Protein AF-A0A7U9QZF3-F1 (afdb_monomer_lite)

Secondary structure (DSSP, 8-state):
------TT--TTHHHHTSTTHHHHHHHHHHHHHHHHHTT--HHHHHHHHHHHTT--HHHHHHHHHH---GGG---------

Structure (mmCIF, N/CA/C/O backbone):
data_AF-A0A7U9QZF3-F1
#
_entry.id   AF-A0A7U9QZF3-F1
#
loop_
_atom_site.group_PDB
_atom_site.id
_atom_site.type_symbol
_atom_site.label_atom_id
_atom_site.label_alt_id
_atom_site.label_comp_id
_atom_site.label_asym_id
_atom_site.label_entity_id
_atom_site.label_seq_id
_atom_site.pdbx_PDB_ins_code
_atom_site.Cartn_x
_atom_site.Cartn_y
_atom_site.Cartn_z
_atom_site.occupancy
_atom_site.B_iso_or_equiv
_atom_site.auth_seq_id
_atom_site.auth_comp_id
_atom_site.auth_asym_id
_atom_site.auth_atom_id
_atom_site.pdbx_PDB_model_num
ATOM 1 N N . MET A 1 1 ? -7.286 10.189 -36.822 1.00 40.81 1 MET A N 1
ATOM 2 C CA . MET A 1 1 ? -6.777 9.191 -35.853 1.00 40.81 1 MET A CA 1
ATOM 3 C C . MET A 1 1 ? -6.606 9.846 -34.490 1.00 40.81 1 MET A C 1
ATOM 5 O O . MET A 1 1 ? -5.727 10.689 -34.334 1.00 40.81 1 MET A O 1
ATOM 9 N N . CYS A 1 2 ? -7.453 9.502 -33.519 1.00 45.38 2 CYS A N 1
ATOM 10 C CA . CYS A 1 2 ? -7.285 9.954 -32.139 1.00 45.38 2 CYS A CA 1
ATOM 11 C C . CYS A 1 2 ? -6.130 9.173 -31.510 1.00 45.38 2 CYS A C 1
ATOM 13 O O . CYS A 1 2 ? -6.176 7.951 -31.400 1.00 45.38 2 CYS A O 1
ATOM 15 N N . LYS A 1 3 ? -5.060 9.882 -31.160 1.00 60.59 3 LYS A N 1
ATOM 16 C CA . LYS A 1 3 ? -3.897 9.319 -30.475 1.00 60.59 3 LYS A CA 1
ATOM 17 C C . LYS A 1 3 ? -4.379 8.942 -29.075 1.00 60.59 3 LYS A C 1
ATOM 19 O O . LYS A 1 3 ? -4.744 9.840 -28.316 1.00 60.59 3 LYS A O 1
ATOM 24 N N . ASN A 1 4 ? -4.418 7.651 -28.746 1.00 56.56 4 ASN A N 1
ATOM 25 C CA . ASN A 1 4 ? -4.625 7.206 -27.369 1.00 56.56 4 ASN A CA 1
ATOM 26 C C . ASN A 1 4 ? -3.406 7.652 -26.558 1.00 56.56 4 ASN A C 1
ATOM 28 O O . ASN A 1 4 ? -2.415 6.938 -26.436 1.00 56.56 4 ASN A O 1
ATOM 32 N N . VAL A 1 5 ? -3.452 8.884 -26.055 1.00 52.22 5 VAL A N 1
ATOM 33 C CA . VAL A 1 5 ? -2.469 9.379 -25.103 1.00 52.22 5 VAL A CA 1
ATOM 34 C C . VAL A 1 5 ? -2.755 8.640 -23.806 1.00 52.22 5 VAL A C 1
ATOM 36 O O . VAL A 1 5 ? -3.701 8.973 -23.093 1.00 52.22 5 VAL A O 1
ATOM 39 N N . GLN A 1 6 ? -1.959 7.612 -23.516 1.00 59.12 6 GLN A N 1
ATOM 40 C CA . GLN A 1 6 ? -1.962 6.948 -22.216 1.00 59.12 6 GLN A CA 1
ATOM 41 C C . GLN A 1 6 ? -1.434 7.942 -21.171 1.00 59.12 6 GLN A C 1
ATOM 43 O O . GLN A 1 6 ? -0.252 7.960 -20.829 1.00 59.12 6 GLN A O 1
ATOM 48 N N . ARG A 1 7 ? -2.304 8.846 -20.704 1.00 49.12 7 ARG A N 1
ATOM 49 C CA . ARG A 1 7 ? -1.981 9.794 -19.634 1.00 49.12 7 ARG A CA 1
ATOM 50 C C . ARG A 1 7 ? -1.644 9.001 -18.371 1.00 49.12 7 ARG A C 1
ATOM 52 O O . ARG A 1 7 ? -2.491 8.280 -17.858 1.00 49.12 7 ARG A O 1
ATOM 59 N N . GLY A 1 8 ? -0.417 9.161 -17.876 1.00 57.34 8 GLY A N 1
ATOM 60 C CA . GLY A 1 8 ? 0.049 8.541 -16.630 1.00 57.34 8 GLY A CA 1
ATOM 61 C C . GLY A 1 8 ? 0.960 7.323 -16.797 1.00 57.34 8 GLY A C 1
ATOM 62 O O . GLY A 1 8 ? 1.434 6.810 -15.789 1.00 57.34 8 GLY A O 1
ATOM 63 N N . TYR A 1 9 ? 1.253 6.888 -18.026 1.00 53.69 9 TYR A N 1
ATOM 64 C CA . TYR A 1 9 ? 2.212 5.807 -18.264 1.00 53.69 9 TYR A CA 1
ATOM 65 C C . TYR A 1 9 ? 3.641 6.321 -18.026 1.00 53.69 9 TYR A C 1
ATOM 67 O O . TYR A 1 9 ? 4.107 7.193 -18.760 1.00 53.69 9 TYR A O 1
ATOM 75 N N . ALA A 1 10 ? 4.335 5.820 -16.999 1.00 59.53 10 ALA A N 1
ATOM 76 C CA . ALA A 1 10 ? 5.784 5.982 -16.910 1.00 59.53 10 ALA A CA 1
ATOM 77 C C . ALA A 1 10 ? 6.467 4.716 -17.440 1.00 59.53 10 ALA A C 1
ATOM 79 O O . ALA A 1 10 ? 5.985 3.616 -17.186 1.00 59.53 10 ALA A O 1
ATOM 80 N N . PRO A 1 11 ? 7.611 4.832 -18.129 1.00 57.59 11 PRO A N 1
ATOM 81 C CA . PRO A 1 11 ? 8.342 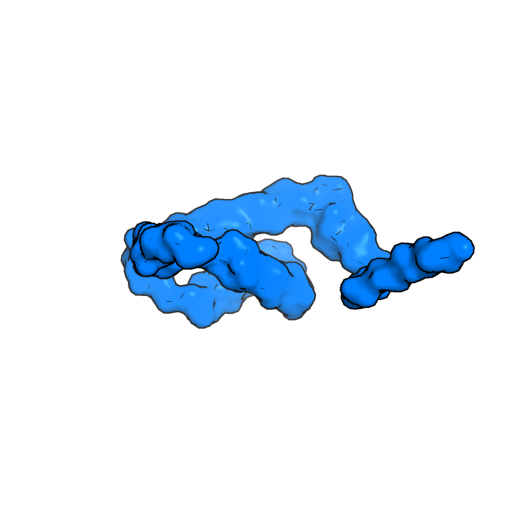3.673 -18.648 1.00 57.59 11 PRO A CA 1
ATOM 82 C C . PRO A 1 11 ? 8.788 2.692 -17.546 1.00 57.59 11 PRO A C 1
ATOM 84 O O . PRO A 1 11 ? 9.017 1.521 -17.826 1.00 57.59 11 PRO A O 1
ATOM 87 N N . GLY A 1 12 ? 8.854 3.140 -16.285 1.00 60.00 12 GLY A N 1
ATOM 88 C CA . GLY A 1 12 ? 9.119 2.287 -15.125 1.00 60.00 12 GLY A CA 1
ATOM 89 C C . GLY A 1 12 ? 7.933 1.423 -14.683 1.00 60.00 12 GLY A C 1
ATOM 90 O O . GLY A 1 12 ? 8.159 0.370 -14.098 1.00 60.00 12 GLY A O 1
ATOM 91 N N . ASP A 1 13 ? 6.685 1.790 -15.008 1.00 64.31 13 ASP A N 1
ATOM 92 C CA . ASP A 1 13 ? 5.496 1.030 -14.594 1.00 64.31 13 ASP A CA 1
ATOM 93 C C . ASP A 1 13 ? 5.520 -0.407 -15.145 1.00 64.31 13 ASP A C 1
ATOM 95 O O . ASP A 1 13 ? 5.045 -1.320 -14.488 1.00 64.31 13 ASP A O 1
ATOM 99 N N . GLN A 1 14 ? 6.128 -0.668 -16.305 1.00 64.12 14 GLN A N 1
ATOM 100 C CA . GLN A 1 14 ? 6.273 -2.047 -16.798 1.00 64.12 14 GLN A CA 1
ATOM 101 C C . GLN A 1 14 ? 7.229 -2.898 -15.955 1.00 64.12 14 GLN A C 1
ATOM 103 O O . GLN A 1 14 ? 7.023 -4.103 -15.847 1.00 64.12 14 GLN A O 1
ATOM 108 N N . ALA A 1 15 ? 8.245 -2.292 -15.339 1.00 64.12 15 ALA A N 1
ATOM 109 C CA . ALA A 1 15 ? 9.129 -2.986 -14.406 1.00 64.12 15 ALA A CA 1
ATOM 110 C C . ALA A 1 15 ? 8.459 -3.138 -13.029 1.00 64.12 15 ALA A C 1
ATOM 112 O O . ALA A 1 15 ? 8.534 -4.199 -12.412 1.00 64.12 15 ALA A O 1
ATOM 113 N N . GLU A 1 16 ? 7.742 -2.104 -12.577 1.00 65.38 16 GLU A N 1
ATOM 114 C CA . GLU A 1 16 ? 7.049 -2.094 -11.283 1.00 65.38 16 GLU A CA 1
ATOM 115 C C . GLU A 1 16 ? 5.760 -2.934 -11.277 1.00 65.38 16 GLU A C 1
ATOM 117 O O . GLU A 1 16 ? 5.356 -3.448 -10.240 1.00 65.38 16 GLU A O 1
ATOM 122 N N . PHE A 1 17 ? 5.104 -3.111 -12.418 1.00 67.06 17 PHE A N 1
ATOM 123 C CA . PHE A 1 17 ? 3.898 -3.928 -12.590 1.00 67.06 17 PHE A CA 1
ATOM 124 C C . PHE A 1 17 ? 4.146 -5.123 -13.524 1.00 67.06 17 PHE A C 1
ATOM 126 O O . PHE A 1 17 ? 3.203 -5.723 -14.040 1.00 67.06 17 PHE A O 1
ATOM 133 N N . GLY A 1 18 ? 5.416 -5.476 -13.736 1.00 69.69 18 GLY A N 1
ATOM 134 C CA . GLY A 1 18 ? 5.838 -6.620 -14.540 1.00 69.69 18 GLY A CA 1
ATOM 135 C C . GLY A 1 18 ? 5.509 -7.969 -13.895 1.00 69.69 18 GLY A C 1
ATOM 136 O O . GLY A 1 18 ? 5.037 -8.043 -12.758 1.00 69.69 18 GLY A O 1
ATOM 137 N N . GLY A 1 19 ? 5.782 -9.056 -14.624 1.00 67.69 19 GLY A N 1
ATOM 138 C CA . GLY A 1 19 ? 5.331 -10.419 -14.299 1.00 67.69 19 GLY A CA 1
ATOM 139 C C . GLY A 1 19 ? 5.571 -10.870 -12.851 1.00 67.69 19 GLY A C 1
ATOM 140 O O . GLY A 1 19 ? 4.651 -11.385 -12.220 1.00 67.69 19 GLY A O 1
ATOM 141 N N . ASP A 1 20 ? 6.755 -10.609 -12.291 1.00 75.00 20 ASP A N 1
ATOM 142 C CA . ASP A 1 20 ? 7.110 -10.970 -10.907 1.00 75.00 20 ASP A CA 1
ATOM 143 C C . ASP A 1 20 ? 6.574 -10.007 -9.837 1.00 75.00 20 ASP A C 1
ATOM 145 O O . ASP A 1 20 ? 6.451 -10.366 -8.660 1.00 75.00 20 ASP A O 1
ATOM 149 N N . ALA A 1 21 ? 6.234 -8.775 -10.215 1.00 76.75 21 ALA A N 1
ATOM 150 C CA . ALA A 1 21 ? 5.701 -7.775 -9.294 1.00 76.75 21 ALA A CA 1
ATOM 151 C C . ALA A 1 21 ? 4.189 -7.942 -9.077 1.00 76.75 21 ALA A C 1
ATOM 153 O O . ALA A 1 21 ? 3.698 -7.731 -7.968 1.00 76.75 21 ALA A O 1
ATOM 154 N N . VAL A 1 22 ? 3.451 -8.408 -10.091 1.00 80.94 22 VAL A N 1
ATOM 155 C CA . VAL A 1 22 ? 2.009 -8.707 -10.001 1.00 80.94 22 VAL A CA 1
ATOM 156 C C . VAL A 1 22 ? 1.651 -9.641 -8.829 1.00 80.94 22 VAL A C 1
ATOM 158 O O . VAL A 1 22 ? 0.762 -9.285 -8.046 1.00 80.94 22 VAL A O 1
ATOM 161 N N . PRO A 1 23 ? 2.294 -10.812 -8.633 1.00 85.25 23 PRO A N 1
ATOM 162 C CA . PRO A 1 23 ? 1.973 -11.683 -7.505 1.00 85.25 23 PRO A CA 1
ATOM 163 C C . PRO A 1 23 ? 2.332 -11.049 -6.153 1.00 85.25 23 PRO A C 1
ATOM 165 O O . PRO A 1 23 ? 1.599 -11.249 -5.181 1.00 85.25 23 PRO A O 1
ATOM 168 N N . LYS A 1 24 ? 3.399 -10.240 -6.078 1.00 85.50 24 LYS A N 1
ATOM 169 C CA . LYS A 1 24 ? 3.758 -9.487 -4.862 1.00 85.50 24 LYS A CA 1
ATOM 170 C C . LYS A 1 24 ? 2.699 -8.440 -4.526 1.00 85.50 24 LYS A C 1
ATOM 172 O O . LYS A 1 24 ? 2.242 -8.391 -3.390 1.00 85.50 24 LYS A O 1
ATOM 177 N N . LEU A 1 25 ? 2.240 -7.675 -5.518 1.00 84.12 25 LEU A N 1
ATOM 178 C CA . LEU A 1 25 ? 1.169 -6.688 -5.367 1.00 84.12 25 LEU A CA 1
ATOM 179 C C . LEU A 1 25 ? -0.148 -7.334 -4.928 1.00 84.12 25 LEU A C 1
ATOM 181 O O . LEU A 1 25 ? -0.818 -6.809 -4.042 1.00 84.12 25 LEU A O 1
ATOM 185 N N . ARG A 1 26 ? -0.504 -8.502 -5.482 1.00 85.75 26 ARG A N 1
ATOM 186 C CA . ARG A 1 26 ? -1.689 -9.260 -5.040 1.00 85.75 26 ARG A CA 1
ATOM 187 C C . ARG A 1 26 ? -1.575 -9.711 -3.584 1.00 85.75 26 ARG A C 1
ATOM 189 O O . ARG A 1 26 ? -2.525 -9.531 -2.826 1.00 85.75 26 ARG A O 1
ATOM 196 N N . ARG A 1 27 ? -0.422 -10.254 -3.175 1.00 88.88 27 ARG A N 1
ATOM 197 C CA . ARG A 1 27 ? -0.169 -10.635 -1.772 1.00 88.88 27 ARG A CA 1
ATOM 198 C C . ARG A 1 27 ? -0.200 -9.425 -0.841 1.00 88.88 27 ARG A C 1
ATOM 200 O O . ARG A 1 27 ? -0.785 -9.497 0.236 1.00 88.88 27 ARG A O 1
ATOM 207 N N . ALA A 1 28 ? 0.371 -8.303 -1.264 1.00 88.94 28 ALA A N 1
ATOM 208 C CA . ALA A 1 28 ? 0.316 -7.049 -0.527 1.00 88.94 28 ALA A CA 1
ATOM 209 C C . ALA A 1 28 ? -1.134 -6.557 -0.362 1.00 88.94 28 ALA A C 1
ATOM 211 O O . ALA A 1 28 ? -1.545 -6.217 0.743 1.00 88.94 28 ALA A O 1
ATOM 212 N N . ALA A 1 29 ? -1.948 -6.605 -1.420 1.00 87.12 29 ALA A N 1
ATOM 213 C CA . ALA A 1 29 ? -3.360 -6.233 -1.356 1.00 87.12 29 ALA A CA 1
ATOM 214 C C . ALA A 1 29 ? -4.165 -7.124 -0.396 1.00 87.12 29 ALA A C 1
ATOM 216 O O . ALA A 1 29 ? -4.954 -6.608 0.392 1.00 87.12 29 ALA A O 1
ATOM 217 N N . GLN A 1 30 ? -3.932 -8.442 -0.411 1.00 88.75 30 GLN A N 1
ATOM 218 C CA . GLN A 1 30 ? -4.570 -9.382 0.520 1.00 88.75 30 GLN A CA 1
ATOM 219 C C . GLN A 1 30 ? -4.172 -9.116 1.976 1.00 88.75 30 GLN A C 1
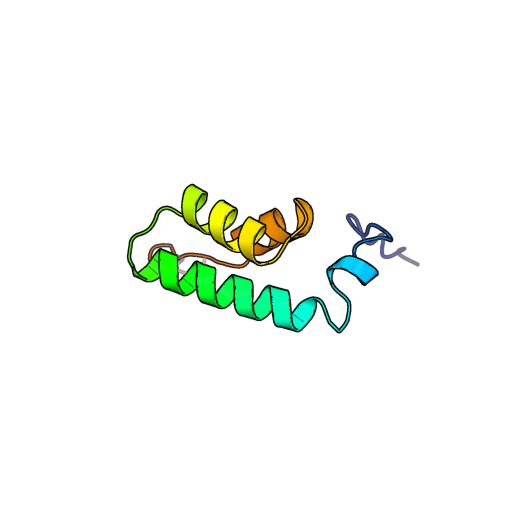ATOM 221 O O . GLN A 1 30 ? -5.041 -9.082 2.843 1.00 88.75 30 GLN A O 1
ATOM 226 N N . ASN A 1 31 ? -2.886 -8.870 2.247 1.00 90.00 31 ASN A N 1
ATOM 227 C CA . ASN A 1 31 ? -2.423 -8.521 3.592 1.00 90.00 31 ASN A CA 1
ATOM 228 C C . ASN A 1 31 ? -3.002 -7.193 4.073 1.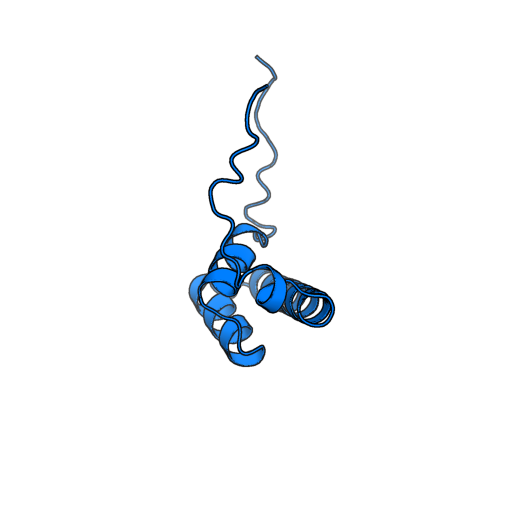00 90.00 31 ASN A C 1
ATOM 230 O O . ASN A 1 31 ? -3.435 -7.091 5.219 1.00 90.00 31 ASN A O 1
ATOM 234 N N . LEU A 1 32 ? -3.050 -6.184 3.198 1.00 88.00 32 LEU A N 1
ATOM 235 C CA . LEU A 1 32 ? -3.680 -4.916 3.536 1.00 88.00 32 LEU A CA 1
ATOM 236 C C . LEU A 1 32 ? -5.156 -5.141 3.873 1.00 88.00 32 LEU A C 1
ATOM 238 O O . LEU A 1 32 ? -5.596 -4.715 4.930 1.00 88.00 32 LEU A O 1
ATOM 242 N N . TYR A 1 33 ? -5.895 -5.863 3.031 1.00 87.00 33 TYR A N 1
ATOM 243 C CA . TYR A 1 33 ? -7.300 -6.187 3.271 1.00 87.00 33 TYR A CA 1
ATOM 244 C C . TYR A 1 33 ? -7.522 -6.938 4.595 1.00 87.00 33 TYR A C 1
ATOM 246 O O . TYR A 1 33 ? -8.430 -6.593 5.347 1.00 87.00 33 TYR A O 1
ATOM 254 N N . TYR A 1 34 ? -6.658 -7.903 4.921 1.00 88.75 34 TYR A N 1
ATOM 255 C CA . TYR A 1 34 ? -6.702 -8.616 6.197 1.00 88.75 34 TYR A CA 1
ATOM 256 C C . TYR A 1 34 ? -6.531 -7.666 7.389 1.00 88.75 34 TYR A C 1
ATOM 258 O O . TYR A 1 34 ? -7.339 -7.693 8.311 1.00 88.75 34 TYR A O 1
ATOM 266 N N . LEU A 1 35 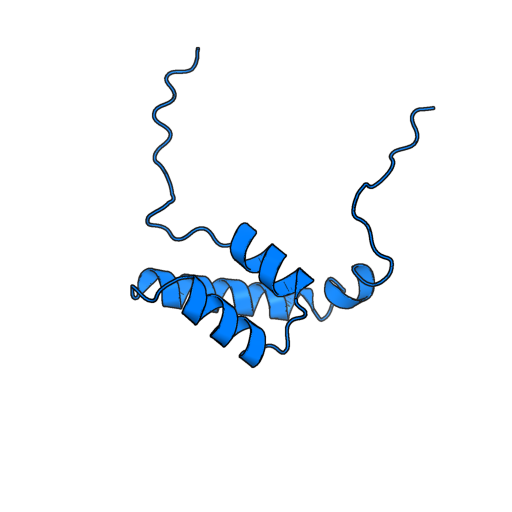? -5.537 -6.772 7.348 1.00 87.94 35 LEU A N 1
ATOM 267 C CA . LEU A 1 35 ? -5.322 -5.771 8.400 1.00 87.94 35 LEU A CA 1
ATOM 268 C C . LEU A 1 35 ? -6.516 -4.815 8.535 1.00 87.94 35 LEU A C 1
ATOM 270 O O . LEU A 1 35 ? -6.910 -4.476 9.647 1.00 87.94 35 LEU A O 1
ATOM 274 N N . LEU A 1 36 ? -7.125 -4.404 7.423 1.00 86.38 36 LEU A N 1
ATOM 275 C CA . LEU A 1 36 ? -8.308 -3.542 7.457 1.00 86.38 36 LEU A CA 1
ATOM 276 C C . LEU A 1 36 ? -9.509 -4.227 8.101 1.00 86.38 36 LEU A C 1
ATOM 278 O O . LEU A 1 36 ? -10.188 -3.606 8.912 1.00 86.38 36 LEU A O 1
ATOM 282 N N .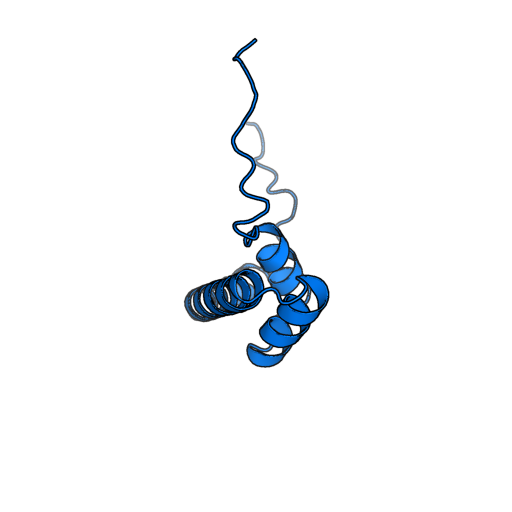 ASN A 1 37 ? -9.735 -5.503 7.794 1.00 85.94 37 ASN A N 1
ATOM 283 C CA . ASN A 1 37 ? -10.803 -6.282 8.420 1.00 85.94 37 ASN A CA 1
ATOM 284 C C . ASN A 1 37 ? -10.568 -6.513 9.919 1.00 85.94 37 ASN A C 1
ATOM 286 O O . ASN A 1 37 ? -11.526 -6.660 10.667 1.00 85.94 37 ASN A O 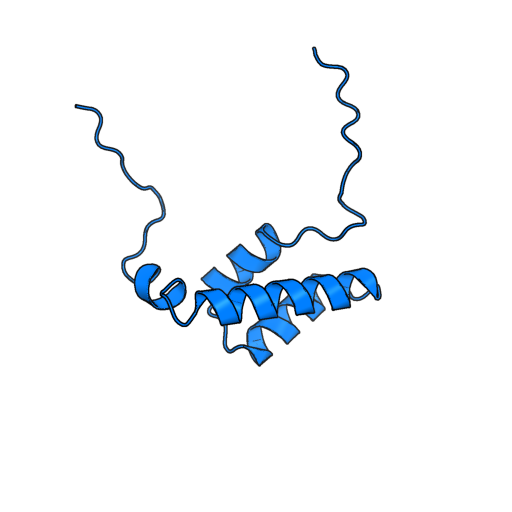1
ATOM 290 N N . GLN A 1 38 ? -9.312 -6.516 10.368 1.00 88.25 38 GLN A N 1
ATOM 291 C CA . GLN A 1 38 ? -8.953 -6.587 11.789 1.00 88.25 38 GLN A CA 1
ATOM 292 C C . GLN A 1 38 ? -9.103 -5.235 12.518 1.00 88.25 38 GLN A C 1
ATOM 294 O O . GLN A 1 38 ? -8.795 -5.137 13.702 1.00 88.25 38 GLN A O 1
ATOM 299 N N . GLY A 1 39 ? -9.553 -4.176 11.833 1.00 85.88 39 GLY A N 1
ATOM 300 C CA . GLY A 1 39 ? -9.753 -2.848 12.420 1.00 85.88 39 GLY A CA 1
ATOM 301 C C . GLY A 1 39 ? -8.498 -1.970 12.458 1.00 85.88 39 GLY A C 1
ATOM 302 O O . GLY A 1 39 ? -8.506 -0.913 13.091 1.00 85.88 39 GLY A O 1
ATOM 303 N N . TYR A 1 40 ? -7.411 -2.356 11.777 1.00 86.88 40 TYR A N 1
ATOM 304 C CA . TYR A 1 40 ? -6.228 -1.499 11.690 1.00 86.88 40 TYR A CA 1
ATOM 305 C C . TYR A 1 40 ? -6.468 -0.295 10.762 1.00 86.88 40 TYR A C 1
ATOM 307 O O . TYR A 1 40 ? -7.124 -0.408 9.722 1.00 86.88 40 TYR A O 1
ATOM 315 N N . PRO A 1 41 ? -5.871 0.872 11.064 1.00 85.44 41 PRO A N 1
ATOM 316 C CA . PRO A 1 41 ? -6.008 2.052 10.222 1.00 85.44 41 PRO A CA 1
ATOM 317 C C . PRO A 1 41 ? -5.301 1.874 8.867 1.00 85.44 41 PRO A C 1
ATOM 319 O O . PRO A 1 41 ? -4.121 1.518 8.814 1.00 85.44 41 PRO A O 1
ATOM 322 N N . ILE A 1 42 ? -5.979 2.252 7.770 1.00 82.81 42 ILE A N 1
ATOM 323 C CA . ILE A 1 42 ? -5.448 2.223 6.385 1.00 82.81 42 ILE A CA 1
ATOM 324 C C . ILE A 1 42 ? -4.058 2.855 6.275 1.00 82.81 42 ILE A C 1
ATOM 326 O O . ILE A 1 42 ? -3.180 2.311 5.605 1.00 82.81 42 ILE A O 1
ATOM 330 N N . LYS A 1 43 ? -3.832 3.999 6.933 1.00 83.75 43 LYS A N 1
ATOM 331 C CA . LYS A 1 43 ? -2.542 4.703 6.880 1.00 83.75 43 LYS A CA 1
ATOM 332 C C . LYS A 1 43 ? -1.399 3.841 7.428 1.00 83.75 43 LYS A C 1
ATOM 334 O O . LYS A 1 43 ? -0.383 3.701 6.760 1.00 83.75 43 LYS A O 1
ATOM 339 N N . GLY A 1 44 ? -1.579 3.221 8.594 1.00 87.19 44 GLY A N 1
ATOM 340 C CA . GLY A 1 44 ? -0.557 2.358 9.196 1.00 87.19 44 GLY A CA 1
ATOM 341 C C . GLY A 1 44 ? -0.369 1.058 8.416 1.00 87.19 44 GLY A C 1
ATOM 342 O O . GLY A 1 44 ? 0.754 0.690 8.079 1.00 87.19 44 GLY A O 1
ATOM 343 N N . ALA A 1 45 ? -1.475 0.409 8.048 1.00 88.94 45 ALA A N 1
ATOM 344 C CA . ALA A 1 45 ? -1.442 -0.860 7.331 1.00 88.94 45 ALA A CA 1
ATOM 345 C C . ALA A 1 45 ? -0.804 -0.727 5.932 1.00 88.94 45 ALA A C 1
ATOM 347 O O . ALA A 1 45 ? -0.012 -1.575 5.530 1.00 88.94 45 ALA A O 1
ATOM 348 N N . SER A 1 46 ? -1.072 0.364 5.206 1.00 85.50 46 SER A N 1
ATOM 349 C CA . SER A 1 46 ? -0.468 0.622 3.886 1.00 85.50 46 SER A CA 1
ATOM 350 C C . SER A 1 46 ? 1.036 0.902 3.944 1.00 85.50 46 SER A C 1
ATOM 352 O O . SER A 1 46 ? 1.785 0.461 3.065 1.00 85.50 46 SER A O 1
ATOM 354 N N . VAL A 1 47 ? 1.508 1.596 4.985 1.00 88.00 47 VAL A N 1
ATOM 355 C CA . VAL A 1 47 ? 2.943 1.803 5.213 1.00 88.00 47 VAL A CA 1
ATOM 356 C C . VAL A 1 47 ? 3.609 0.475 5.558 1.00 88.00 47 VAL A C 1
ATOM 358 O O . VAL A 1 47 ? 4.599 0.122 4.917 1.00 88.00 47 VAL A O 1
ATOM 361 N N . PHE A 1 48 ? 3.022 -0.286 6.486 1.00 90.44 48 PHE A N 1
ATOM 362 C CA . PHE A 1 48 ? 3.529 -1.584 6.929 1.00 90.44 48 PHE A CA 1
ATOM 363 C C . PHE A 1 48 ? 3.656 -2.582 5.773 1.00 90.44 48 PHE A C 1
ATOM 365 O O . PHE A 1 48 ? 4.749 -3.068 5.489 1.00 90.44 48 PHE A O 1
ATOM 372 N N . VAL A 1 49 ? 2.564 -2.813 5.038 1.00 90.19 49 VAL A N 1
ATOM 373 C CA . VAL A 1 49 ? 2.548 -3.709 3.876 1.00 90.19 49 VAL A CA 1
ATOM 374 C C . VAL A 1 49 ? 3.489 -3.201 2.783 1.00 90.19 49 VAL A C 1
ATOM 376 O O . VAL A 1 49 ? 4.253 -3.980 2.221 1.00 90.19 49 VAL A O 1
ATOM 379 N N . GLY A 1 50 ? 3.495 -1.895 2.499 1.00 88.50 50 GLY A N 1
ATOM 380 C CA . GLY A 1 50 ? 4.397 -1.338 1.491 1.00 88.50 50 GLY A CA 1
ATOM 381 C C . GLY A 1 50 ? 5.876 -1.518 1.837 1.00 88.50 50 GLY A C 1
ATOM 382 O O . GLY A 1 50 ? 6.655 -1.859 0.957 1.00 88.50 50 GLY A O 1
ATOM 383 N N . ASN A 1 51 ? 6.261 -1.366 3.109 1.00 89.00 51 ASN A N 1
ATOM 384 C CA . ASN A 1 51 ? 7.643 -1.585 3.541 1.00 89.00 51 ASN A CA 1
ATOM 385 C C . ASN A 1 51 ? 7.999 -3.077 3.517 1.00 89.00 51 ASN A C 1
ATOM 387 O O . ASN A 1 51 ? 9.093 -3.431 3.091 1.00 89.00 51 ASN A O 1
ATOM 391 N N . HIS A 1 52 ? 7.069 -3.953 3.913 1.00 88.88 52 HIS A N 1
ATOM 392 C CA . HIS A 1 52 ? 7.290 -5.399 3.914 1.00 88.88 52 HIS A CA 1
ATOM 393 C C . HIS A 1 52 ? 7.583 -5.954 2.512 1.00 88.88 52 HIS A C 1
ATOM 395 O O . HIS A 1 52 ? 8.464 -6.796 2.352 1.00 88.88 52 HIS A O 1
ATOM 401 N N . TYR A 1 53 ? 6.872 -5.459 1.497 1.00 84.94 53 TYR A N 1
ATOM 402 C CA . TYR A 1 53 ? 7.038 -5.885 0.106 1.00 84.94 53 TYR A CA 1
ATOM 403 C C . TYR A 1 53 ? 8.004 -5.007 -0.706 1.00 84.94 53 TYR A C 1
ATOM 405 O O . TYR A 1 53 ? 8.123 -5.230 -1.910 1.00 84.94 53 TYR A O 1
ATOM 413 N N . LEU A 1 54 ? 8.687 -4.044 -0.066 1.00 85.44 54 LEU A N 1
ATOM 414 C CA . LEU A 1 54 ? 9.571 -3.060 -0.713 1.00 85.44 54 LEU A CA 1
ATOM 415 C C . LEU A 1 54 ? 8.889 -2.370 -1.909 1.00 85.44 54 LEU A C 1
ATOM 417 O O . LEU A 1 54 ? 9.470 -2.235 -2.983 1.00 85.44 54 LEU A O 1
ATOM 421 N N . LEU A 1 55 ? 7.625 -1.980 -1.723 1.00 83.25 55 LEU A N 1
ATOM 422 C CA . LEU A 1 55 ? 6.841 -1.325 -2.762 1.00 83.25 55 LEU A CA 1
ATOM 423 C C . LEU A 1 55 ? 7.285 0.124 -2.943 1.00 83.25 55 LEU A C 1
ATOM 425 O O . LEU A 1 55 ? 7.440 0.864 -1.968 1.00 83.25 55 LEU A O 1
ATOM 429 N N . SER A 1 56 ? 7.370 0.555 -4.196 1.00 82.38 56 SER A N 1
ATOM 430 C CA . SER A 1 56 ? 7.572 1.962 -4.525 1.00 82.38 56 SER A CA 1
ATOM 431 C C . SER A 1 56 ? 6.369 2.809 -4.136 1.00 82.38 56 SER A C 1
ATOM 433 O O . SER A 1 56 ? 5.240 2.328 -3.989 1.00 82.38 56 SER A O 1
ATOM 435 N N . GLU A 1 57 ? 6.587 4.118 -4.023 1.00 80.00 57 GLU A N 1
ATOM 436 C CA . GLU A 1 57 ? 5.536 5.064 -3.652 1.00 80.00 57 GLU A CA 1
ATOM 437 C C . GLU A 1 57 ? 4.317 4.969 -4.586 1.00 80.00 57 GLU A C 1
ATOM 439 O O . GLU A 1 57 ? 3.179 4.931 -4.116 1.00 80.00 57 GLU A O 1
ATOM 444 N N . ARG A 1 58 ? 4.545 4.801 -5.897 1.00 79.44 58 ARG A N 1
ATOM 445 C CA . ARG A 1 58 ? 3.486 4.601 -6.901 1.00 79.44 58 ARG A CA 1
ATOM 446 C C . ARG A 1 58 ? 2.663 3.345 -6.660 1.00 79.44 58 ARG A C 1
ATOM 448 O O . ARG A 1 58 ? 1.436 3.412 -6.661 1.00 79.44 58 ARG A O 1
ATOM 455 N N . GLN A 1 59 ? 3.327 2.218 -6.424 1.00 80.69 59 GLN A N 1
ATOM 456 C CA . GLN A 1 59 ? 2.673 0.950 -6.119 1.00 80.69 59 GLN A CA 1
ATOM 457 C C . GLN A 1 59 ? 1.859 1.053 -4.834 1.00 80.69 59 GLN A C 1
ATOM 459 O O . GLN A 1 59 ? 0.710 0.629 -4.811 1.00 80.69 59 GLN A O 1
ATOM 464 N N . ARG A 1 60 ? 2.411 1.667 -3.780 1.00 84.62 60 ARG A N 1
ATOM 465 C CA . ARG A 1 60 ? 1.701 1.874 -2.512 1.00 84.62 60 ARG A CA 1
ATOM 466 C C . ARG A 1 60 ? 0.450 2.727 -2.725 1.00 84.62 60 ARG A C 1
ATOM 468 O O . ARG A 1 60 ? -0.621 2.385 -2.233 1.00 84.62 60 ARG A O 1
ATOM 475 N N . LEU A 1 61 ? 0.563 3.798 -3.504 1.00 81.25 61 LEU A N 1
ATOM 476 C CA . LEU A 1 61 ? -0.541 4.707 -3.794 1.00 81.25 61 LEU A CA 1
ATOM 477 C C . LEU A 1 61 ? -1.618 4.040 -4.672 1.00 81.25 61 LEU A C 1
ATOM 479 O O . LEU A 1 61 ? -2.812 4.195 -4.409 1.00 81.25 61 LEU A O 1
ATOM 483 N N . ALA A 1 62 ? -1.214 3.228 -5.652 1.00 81.62 62 ALA A N 1
ATOM 484 C CA . ALA A 1 62 ? -2.114 2.380 -6.433 1.00 81.62 62 ALA A CA 1
ATOM 485 C C . ALA A 1 62 ? -2.812 1.330 -5.555 1.00 81.62 62 ALA A C 1
ATOM 487 O O . ALA A 1 62 ? -4.014 1.118 -5.684 1.00 81.62 62 ALA A O 1
ATOM 488 N N . LEU A 1 63 ? -2.084 0.723 -4.618 1.00 82.25 63 LEU A N 1
ATOM 489 C CA . LEU A 1 63 ? -2.585 -0.323 -3.733 1.00 82.25 63 LEU A CA 1
ATOM 490 C C . LEU A 1 63 ? -3.589 0.231 -2.714 1.00 82.25 63 LEU A C 1
ATOM 492 O O . LEU A 1 63 ? -4.638 -0.372 -2.521 1.00 82.25 63 LEU A O 1
ATOM 496 N N . VAL A 1 64 ? -3.351 1.419 -2.145 1.00 81.12 64 VAL A N 1
ATOM 497 C CA . VAL A 1 64 ? -4.330 2.110 -1.280 1.00 81.12 64 VAL A CA 1
ATOM 498 C C . VAL A 1 64 ? -5.599 2.495 -2.042 1.00 81.12 64 VAL A C 1
ATOM 500 O O . VAL A 1 64 ? -6.684 2.459 -1.472 1.00 81.12 64 VAL A O 1
ATOM 503 N N . ARG A 1 65 ? -5.494 2.846 -3.330 1.00 78.44 65 ARG A N 1
ATOM 504 C CA . ARG A 1 65 ? -6.672 3.117 -4.171 1.00 78.44 65 ARG A CA 1
ATOM 505 C C . ARG A 1 65 ? -7.421 1.846 -4.567 1.00 78.44 65 ARG A C 1
ATOM 507 O O . ARG A 1 65 ? -8.644 1.867 -4.631 1.00 78.44 65 ARG A O 1
ATOM 514 N N . ALA A 1 66 ? -6.699 0.763 -4.842 1.00 77.62 66 ALA A N 1
ATOM 515 C CA . ALA A 1 66 ? -7.282 -0.513 -5.239 1.00 77.62 66 ALA A CA 1
ATOM 516 C C . ALA A 1 66 ? -7.950 -1.238 -4.060 1.00 77.62 66 ALA A C 1
ATOM 518 O O . ALA A 1 66 ? -8.987 -1.878 -4.231 1.00 77.62 66 ALA A O 1
ATOM 519 N N . VAL A 1 67 ? -7.378 -1.132 -2.859 1.00 76.81 67 VAL A N 1
ATOM 520 C CA . VAL A 1 67 ? -7.899 -1.771 -1.649 1.00 76.81 67 VAL A CA 1
ATOM 521 C C . VAL A 1 67 ? -8.824 -0.804 -0.919 1.00 76.81 67 VAL A C 1
ATOM 523 O O . VAL A 1 67 ? -8.396 0.059 -0.158 1.00 76.81 67 VAL A O 1
ATOM 526 N N . SER A 1 68 ? -10.125 -0.979 -1.129 1.00 66.12 68 SER A N 1
ATOM 527 C CA . SER A 1 68 ? -11.152 -0.374 -0.279 1.00 66.12 68 SER A CA 1
ATOM 528 C C . SER A 1 68 ? -11.470 -1.321 0.878 1.00 66.12 68 SER A C 1
ATOM 530 O O . SER A 1 68 ? -11.754 -2.496 0.641 1.00 66.12 68 SER A O 1
ATOM 532 N N . SER A 1 69 ? -11.420 -0.828 2.122 1.00 62.28 69 SER A N 1
ATOM 533 C CA . SER A 1 69 ? -11.906 -1.592 3.283 1.00 62.28 69 SER A CA 1
ATOM 534 C C . SER A 1 69 ? -13.360 -2.011 3.053 1.00 62.28 69 SER A C 1
ATOM 536 O O . SER A 1 69 ? -14.128 -1.247 2.460 1.00 62.28 69 SER A O 1
ATOM 538 N N . GLN A 1 70 ? -13.745 -3.193 3.540 1.00 59.38 70 GLN A N 1
ATOM 539 C CA . GLN A 1 70 ? -15.122 -3.687 3.450 1.00 59.38 70 GLN A CA 1
ATOM 540 C C . GLN A 1 70 ? -16.120 -2.696 4.078 1.00 59.38 70 GLN A C 1
ATOM 542 O O . GLN A 1 70 ? -17.225 -2.541 3.574 1.00 59.38 70 GLN A O 1
ATOM 547 N N . GLU A 1 71 ? -15.688 -1.920 5.074 1.00 55.50 71 GLU A N 1
ATOM 548 C CA . GLU A 1 71 ? -16.489 -0.869 5.717 1.00 55.50 71 GLU A CA 1
ATOM 549 C C . GLU A 1 71 ? -16.828 0.316 4.793 1.00 55.50 71 GLU A C 1
ATOM 551 O O . GLU A 1 71 ? -17.859 0.960 4.949 1.00 55.50 71 GLU A O 1
ATOM 556 N N . ARG A 1 72 ? -16.001 0.584 3.769 1.00 53.94 72 ARG A N 1
ATOM 557 C CA . ARG A 1 72 ? -16.299 1.570 2.711 1.00 53.94 72 ARG A CA 1
ATOM 558 C C . ARG A 1 72 ? -16.864 0.936 1.450 1.00 53.94 72 ARG A C 1
ATOM 560 O O . ARG A 1 72 ? -16.963 1.612 0.424 1.00 53.94 72 ARG A O 1
ATOM 567 N N . ARG A 1 73 ? -17.249 -0.343 1.495 1.00 49.19 73 ARG A N 1
ATOM 568 C CA . ARG A 1 73 ? -18.086 -0.944 0.457 1.00 49.19 73 ARG A CA 1
ATOM 569 C C . ARG A 1 73 ? -19.490 -0.370 0.620 1.00 49.19 73 ARG A C 1
ATOM 571 O O . ARG A 1 73 ? -20.395 -1.024 1.115 1.00 49.19 73 ARG A O 1
ATOM 578 N N . TRP A 1 74 ? -19.626 0.898 0.255 1.00 51.38 74 TRP A N 1
ATOM 579 C CA . TRP A 1 74 ? -20.875 1.631 0.265 1.00 51.38 74 TRP A CA 1
ATOM 580 C C . TRP A 1 74 ? -21.937 0.786 -0.453 1.00 51.38 74 TRP A C 1
ATOM 582 O O . TRP A 1 74 ? -21.730 0.438 -1.623 1.00 51.38 74 TRP A O 1
ATOM 592 N N . PRO A 1 75 ? -23.039 0.405 0.214 1.00 57.00 75 PRO A N 1
ATOM 593 C CA . PRO A 1 75 ? -24.200 -0.101 -0.491 1.00 57.00 75 PRO A CA 1
ATOM 594 C C . PRO A 1 75 ? -24.722 1.084 -1.293 1.00 57.00 75 PRO A C 1
ATOM 596 O O . PRO A 1 75 ? -25.227 2.025 -0.702 1.00 57.00 75 PRO A O 1
ATOM 599 N N . CYS A 1 76 ? -24.507 1.100 -2.608 1.00 51.69 76 CYS A N 1
ATOM 600 C CA . CYS A 1 76 ? -24.974 2.166 -3.492 1.00 51.69 76 CYS A CA 1
ATOM 601 C C . CYS A 1 76 ? -26.438 2.552 -3.169 1.00 51.69 76 CYS A C 1
ATOM 603 O O . CYS A 1 76 ? -27.328 1.756 -3.452 1.00 51.69 76 CYS A O 1
ATOM 605 N N . PRO A 1 77 ? -26.725 3.756 -2.638 1.00 54.97 77 PRO A N 1
ATOM 606 C CA . PRO A 1 77 ? -28.055 4.296 -2.447 1.00 54.97 77 PRO A CA 1
ATOM 607 C C . PRO A 1 77 ? -28.341 5.231 -3.620 1.00 54.97 77 PRO A C 1
ATOM 609 O O . PRO A 1 77 ? -28.773 6.364 -3.435 1.00 54.97 77 PRO A O 1
ATOM 612 N N . ILE A 1 78 ? -27.993 4.798 -4.832 1.00 58.56 78 ILE A N 1
ATOM 613 C CA . ILE A 1 78 ? -28.407 5.504 -6.035 1.00 58.56 78 ILE A CA 1
ATOM 614 C C . ILE A 1 78 ? -29.672 4.776 -6.487 1.00 58.56 78 ILE A C 1
ATOM 616 O O . ILE A 1 78 ? -29.545 3.694 -7.065 1.00 58.56 78 ILE A O 1
ATOM 620 N N . PRO A 1 79 ? -30.891 5.287 -6.216 1.00 53.81 79 PRO A N 1
ATOM 621 C CA . PRO A 1 79 ? -31.964 5.003 -7.147 1.00 53.81 79 PRO A CA 1
ATOM 622 C C . PRO A 1 79 ? -31.485 5.617 -8.460 1.00 53.81 79 PRO A C 1
ATOM 624 O O . PRO A 1 79 ? -31.127 6.792 -8.505 1.00 53.81 79 PRO A O 1
ATOM 627 N N . CYS A 1 80 ? -31.332 4.788 -9.483 1.00 48.91 80 CYS A N 1
ATOM 628 C CA . CYS A 1 80 ? -30.994 5.238 -10.822 1.00 48.91 80 CYS A CA 1
ATOM 629 C C . CYS A 1 80 ? -31.899 6.433 -11.187 1.00 48.91 80 CYS A C 1
ATOM 631 O O . CYS A 1 80 ? -33.115 6.255 -11.271 1.00 48.91 80 CYS A O 1
ATOM 633 N N . CYS A 1 81 ? -31.313 7.625 -11.328 1.00 36.41 81 CYS A N 1
ATOM 634 C CA . CYS A 1 81 ? -31.930 8.759 -12.016 1.00 36.41 81 CYS A CA 1
ATOM 635 C C . CYS A 1 81 ? -31.696 8.618 -13.519 1.00 36.41 81 CYS A C 1
ATOM 637 O O . CYS A 1 81 ? -30.592 8.151 -13.890 1.00 36.41 81 CYS A O 1
#

Radius of gyration: 15.74 Å; chains: 1; bounding box: 42×22×48 Å

pLDDT: mean 73.38, std 14.9, range [36.41, 90.44]

Foldseek 3Di:
DDPPPPPPDDPCVCVCCPDVNVVLLVVLLVQLQVCLVVVHDSVVSLVVSCVVSVHDPVSSVVSSVVRDHPVPPDPDPDPDD

Sequence (81 aa):
MCKNVQRGYAPGDQAEFGGDAVPKLRRAAQNLYYLLNQGYPIKGASVFVGNHYLLSERQRLALVRAVSSQERRWPCPIPCC